Protein AF-A0A3N2N1F4-F1 (afdb_monomer)

Mean predicted aligned error: 9.69 Å

Radius of gyration: 20.84 Å; Cα contacts (8 Å, |Δi|>4): 89; chains: 1; bounding box: 60×34×58 Å

Sequence (140 aa):
MIQDERIIKMTDKRRKYKFNWLDYLYYFGMGNDEMPLNWRHLTPFYVSVNSILIWPVAFYVILWHESDPLKSIYTLGIFYIIISLYDWPLEKYHFTPERERAYFRSHPQRKHISANTVWWLSLTITLTNFVLLGLVIILR

Solvent-accessible surface area (backbone atoms only — not comparable to full-atom values): 8087 Å² total; per-residue (Å²): 110,75,65,58,56,51,54,54,62,68,66,68,72,68,81,83,78,82,83,48,73,65,53,57,36,54,52,41,45,69,53,28,89,85,57,56,79,83,51,62,66,48,22,42,36,48,41,51,53,54,52,58,59,50,47,60,56,49,50,41,66,63,44,57,88,82,50,60,69,67,60,51,51,52,53,48,50,52,51,52,51,55,57,78,50,47,60,61,58,39,50,71,74,65,62,36,73,69,53,51,53,53,47,43,70,76,39,55,76,51,32,70,46,52,68,66,59,38,46,52,50,23,48,50,55,53,52,51,50,53,52,52,52,51,49,54,65,73,75,104

Foldseek 3Di:
DVVVVVVVVVVPPPPDDDDDVLNVQLLQQVLAPPDDPVCNCLFRNNLLLVLVLVVLVLVLVVCVVPDDPVVSVVSNVVSVVCSVCVVPCCVVPPVDPSVSVVVCVVVVVSSPPDPVVRNVSSVVSNVVSVVVSVCVVVVD

Secondary structure (DSS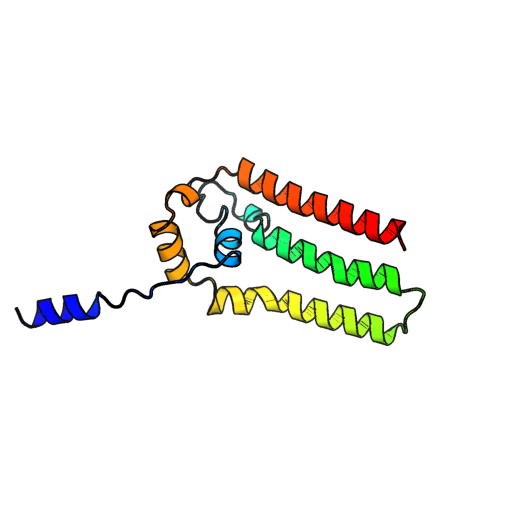P, 8-state):
-HHHHHHHHHH---------HHHHHHTTTTT-TTS-GGGGGGSHHHHHHHHHHHHHHHHHHHHTTTS-HHHHHHHHHHHHHHHHTTHHHIIIIIS-HHHHHHHHHH-GGGGG--HHHHHHHHHHHHHHHHHHHHHHHH--

pLDDT: mean 77.65, std 10.67, range [45.34, 91.06]

Structure (mmCIF, N/CA/C/O backbone):
data_AF-A0A3N2N1F4-F1
#
_entry.id   AF-A0A3N2N1F4-F1
#
loop_
_atom_site.group_PDB
_atom_site.id
_atom_site.type_symbol
_atom_site.label_atom_id
_atom_site.label_alt_id
_atom_site.label_comp_id
_atom_site.label_asym_id
_atom_site.label_entity_id
_atom_site.label_seq_id
_atom_site.pdbx_PDB_ins_code
_atom_site.Cartn_x
_atom_site.Cartn_y
_atom_site.Cartn_z
_atom_site.occupancy
_atom_site.B_iso_or_equiv
_atom_site.auth_seq_id
_atom_site.auth_comp_id
_atom_site.auth_asym_id
_atom_site.auth_atom_id
_atom_site.pdbx_PDB_model_num
ATOM 1 N N . MET A 1 1 ? 37.800 -15.429 -29.841 1.00 54.38 1 MET A N 1
ATOM 2 C CA . MET A 1 1 ? 36.871 -16.577 -29.717 1.00 54.38 1 MET A CA 1
ATOM 3 C C . MET A 1 1 ? 36.595 -16.983 -28.272 1.00 54.38 1 MET A C 1
ATOM 5 O O . MET A 1 1 ? 35.446 -16.896 -27.880 1.00 54.38 1 MET A O 1
ATOM 9 N N . ILE A 1 2 ? 37.585 -17.352 -27.445 1.00 55.66 2 ILE A N 1
ATOM 10 C CA . ILE A 1 2 ? 37.319 -17.787 -26.047 1.00 55.66 2 ILE A CA 1
ATOM 11 C C . ILE A 1 2 ? 36.831 -16.634 -25.139 1.00 55.66 2 ILE A C 1
ATOM 13 O O . ILE A 1 2 ? 36.067 -16.857 -24.200 1.00 55.66 2 ILE A O 1
ATOM 17 N N . GLN A 1 3 ? 37.249 -15.393 -25.414 1.00 54.09 3 GLN A N 1
ATOM 18 C CA . GLN A 1 3 ? 36.829 -14.207 -24.653 1.00 54.09 3 GLN A CA 1
ATOM 19 C C . GLN A 1 3 ? 35.342 -13.880 -24.883 1.00 54.09 3 GLN A C 1
ATOM 21 O O . GLN A 1 3 ? 34.613 -13.640 -23.922 1.00 54.09 3 GLN A O 1
ATOM 26 N N . ASP A 1 4 ? 34.885 -13.946 -26.137 1.00 54.06 4 ASP A N 1
ATOM 27 C CA . ASP A 1 4 ? 33.511 -13.610 -26.524 1.00 54.06 4 ASP A CA 1
ATOM 28 C C . ASP A 1 4 ? 32.505 -14.618 -25.964 1.00 54.06 4 ASP A C 1
ATOM 30 O O . ASP A 1 4 ? 31.489 -14.221 -25.404 1.00 54.06 4 ASP A O 1
ATOM 34 N N . GLU A 1 5 ? 32.822 -15.917 -25.981 1.00 54.78 5 GLU A N 1
ATOM 35 C CA . GLU A 1 5 ? 31.973 -16.939 -25.354 1.00 54.78 5 GLU A CA 1
ATOM 36 C C . GLU A 1 5 ? 31.842 -16.764 -23.835 1.00 54.78 5 GLU A C 1
ATOM 38 O O . GLU A 1 5 ? 30.768 -17.005 -23.280 1.00 54.78 5 GLU A O 1
ATOM 43 N N . ARG A 1 6 ? 32.896 -16.312 -23.134 1.00 52.16 6 ARG A N 1
ATOM 44 C CA . ARG A 1 6 ? 32.809 -16.005 -21.693 1.00 52.16 6 ARG A CA 1
ATOM 45 C C . ARG A 1 6 ? 31.962 -14.764 -21.425 1.00 52.16 6 ARG A C 1
ATOM 47 O O . ARG A 1 6 ? 31.209 -14.758 -20.454 1.00 52.16 6 ARG A O 1
ATOM 54 N N . ILE A 1 7 ? 32.051 -13.741 -22.274 1.00 52.75 7 ILE A N 1
ATOM 55 C CA . ILE A 1 7 ? 31.225 -12.528 -22.176 1.00 52.75 7 ILE A CA 1
ATOM 56 C C . ILE A 1 7 ? 29.747 -12.866 -22.444 1.00 52.75 7 ILE A C 1
ATOM 58 O O . ILE A 1 7 ? 28.872 -12.402 -21.710 1.00 52.75 7 ILE A O 1
ATOM 62 N N . ILE A 1 8 ? 29.469 -13.752 -23.408 1.00 52.41 8 ILE A N 1
ATOM 63 C CA . ILE A 1 8 ? 28.123 -14.260 -23.725 1.00 52.41 8 ILE A CA 1
ATOM 64 C C . ILE A 1 8 ? 27.570 -15.123 -22.573 1.00 52.41 8 ILE A C 1
ATOM 66 O O . ILE A 1 8 ? 26.424 -14.956 -22.164 1.00 52.41 8 ILE A O 1
ATOM 70 N N . LYS A 1 9 ? 28.388 -15.987 -21.954 1.00 45.34 9 LYS A N 1
ATOM 71 C CA . LYS A 1 9 ? 27.961 -16.784 -20.784 1.00 45.34 9 LYS A CA 1
ATOM 72 C C . LYS A 1 9 ? 27.717 -15.947 -1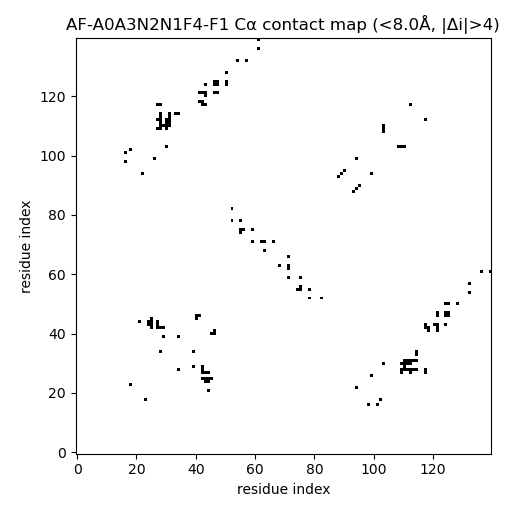9.526 1.00 45.34 9 LYS A C 1
ATOM 74 O O . LYS A 1 9 ? 26.866 -16.309 -18.716 1.00 45.34 9 LYS A O 1
ATOM 79 N N . MET A 1 10 ? 28.448 -14.846 -19.343 1.00 52.25 10 MET A N 1
ATOM 80 C CA . MET A 1 10 ? 28.249 -13.931 -18.210 1.00 52.25 10 MET A CA 1
ATOM 81 C C . MET A 1 10 ? 27.032 -13.013 -18.386 1.00 52.25 10 MET A C 1
ATOM 83 O O . MET A 1 10 ? 26.480 -12.547 -17.391 1.00 52.25 10 MET A O 1
ATOM 87 N N . THR A 1 11 ? 26.572 -12.783 -19.619 1.00 53.78 11 THR A N 1
ATOM 88 C CA . THR A 1 11 ? 25.413 -11.919 -19.901 1.00 53.78 11 THR A CA 1
ATOM 89 C C . THR A 1 11 ? 24.056 -12.615 -19.755 1.00 53.78 11 THR A C 1
ATOM 91 O O . THR A 1 11 ? 23.034 -11.925 -19.737 1.00 53.78 11 THR A O 1
ATOM 94 N N . ASP A 1 12 ? 24.018 -13.941 -19.569 1.00 53.94 12 ASP A N 1
ATOM 95 C CA . ASP A 1 12 ? 22.776 -14.715 -19.716 1.00 53.94 12 ASP A CA 1
ATOM 96 C C . ASP A 1 12 ? 22.259 -15.415 -18.448 1.00 53.94 12 ASP A C 1
ATOM 98 O O . ASP A 1 12 ? 21.423 -16.315 -18.490 1.00 53.94 12 ASP A O 1
ATOM 102 N N . LYS A 1 13 ? 22.672 -14.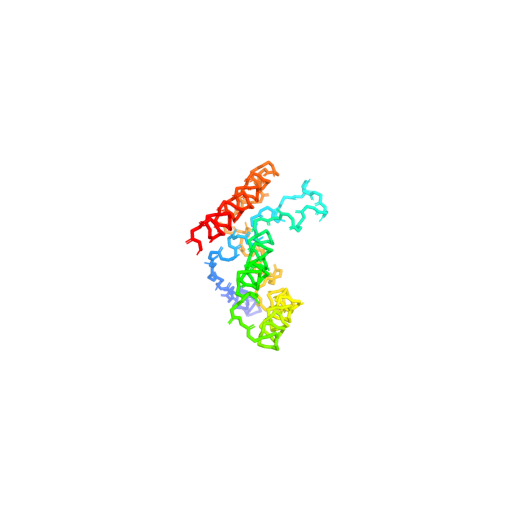940 -17.268 1.00 53.25 13 LYS A N 1
ATOM 103 C CA . LYS A 1 13 ? 21.846 -15.091 -16.059 1.00 53.25 13 LYS A CA 1
ATOM 104 C C . LYS A 1 13 ? 21.099 -13.796 -15.791 1.00 53.25 13 LYS A C 1
ATOM 106 O O . LYS A 1 13 ? 21.251 -13.178 -14.739 1.00 53.25 13 LYS A O 1
ATOM 111 N N . ARG A 1 14 ? 20.252 -13.383 -16.740 1.00 60.81 14 ARG A N 1
ATOM 112 C CA . ARG A 1 14 ? 19.222 -12.387 -16.427 1.00 60.81 14 ARG A CA 1
ATOM 113 C C . ARG A 1 14 ? 18.401 -12.924 -15.261 1.00 60.81 14 ARG A C 1
ATOM 115 O O . ARG A 1 14 ? 17.764 -13.971 -15.384 1.00 60.81 14 ARG A O 1
ATOM 122 N N . ARG A 1 15 ? 18.419 -12.215 -14.127 1.00 67.31 15 ARG A N 1
ATOM 123 C CA . ARG A 1 15 ? 17.502 -12.496 -13.018 1.00 67.31 15 ARG A CA 1
ATOM 124 C C . ARG A 1 15 ? 16.084 -12.449 -13.578 1.00 67.31 15 ARG A C 1
ATOM 126 O O . ARG A 1 15 ? 15.621 -11.405 -14.034 1.00 67.31 15 ARG A O 1
ATOM 133 N N . LYS A 1 16 ? 15.408 -13.598 -13.587 1.00 75.25 16 LYS A N 1
ATOM 134 C CA . LYS A 1 16 ? 13.978 -13.658 -13.880 1.00 75.25 16 LYS A CA 1
ATOM 135 C C . LYS A 1 16 ? 13.254 -13.134 -12.649 1.00 75.25 16 LYS A C 1
ATOM 137 O O . LYS A 1 16 ? 13.185 -13.818 -11.632 1.00 75.25 16 LYS A O 1
ATOM 142 N N . TYR A 1 17 ? 12.754 -11.910 -12.738 1.00 81.88 17 TYR A N 1
ATOM 143 C CA . TYR A 1 17 ? 11.871 -11.365 -11.719 1.00 81.88 17 TYR A CA 1
ATOM 144 C C . TYR A 1 17 ? 10.483 -11.974 -11.894 1.00 81.88 17 TYR A C 1
ATOM 146 O O . TYR A 1 17 ? 9.939 -11.996 -12.999 1.00 81.88 17 TYR A O 1
ATOM 154 N N . LYS A 1 18 ? 9.917 -12.482 -10.800 1.00 86.06 18 LYS A N 1
ATOM 155 C CA . LYS A 1 18 ? 8.505 -12.849 -10.740 1.00 86.06 18 LYS A CA 1
ATOM 156 C C . LYS A 1 18 ? 7.750 -11.639 -10.207 1.00 86.06 18 LYS A C 1
ATOM 158 O O . LYS A 1 18 ? 7.924 -11.285 -9.044 1.00 86.06 18 LYS A O 1
ATOM 163 N N . PHE A 1 19 ? 6.956 -11.007 -11.065 1.00 88.50 19 PHE A N 1
ATOM 164 C CA . PHE A 1 19 ? 6.165 -9.848 -10.672 1.00 88.50 19 PHE A CA 1
ATOM 165 C C . PHE A 1 19 ? 4.929 -10.291 -9.889 1.00 88.50 19 PHE A C 1
ATOM 167 O O . PHE A 1 19 ? 4.224 -11.215 -10.300 1.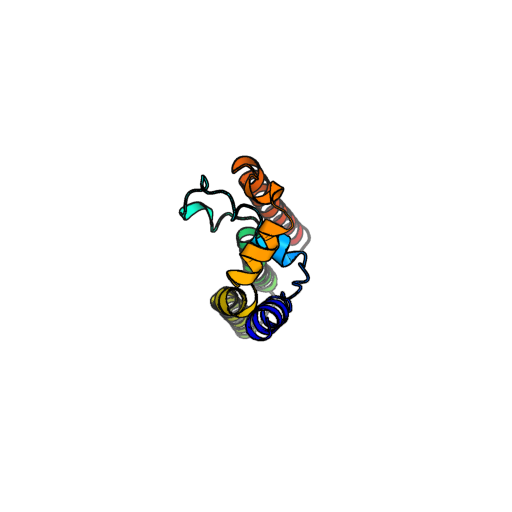00 88.50 19 PHE A O 1
ATOM 174 N N . ASN A 1 20 ? 4.695 -9.662 -8.742 1.00 89.06 20 ASN A N 1
ATOM 175 C CA . ASN A 1 20 ? 3.512 -9.868 -7.913 1.00 89.06 20 ASN A CA 1
ATOM 176 C C . ASN A 1 20 ? 2.550 -8.675 -8.053 1.00 89.06 20 ASN A C 1
ATOM 178 O O . ASN A 1 20 ? 2.892 -7.647 -8.633 1.00 89.06 20 ASN A O 1
ATOM 182 N N . TRP A 1 21 ? 1.334 -8.806 -7.518 1.00 87.94 21 TRP A N 1
ATOM 183 C CA . TRP A 1 21 ? 0.320 -7.742 -7.557 1.00 87.94 21 TRP A CA 1
ATOM 184 C C . TRP A 1 21 ? 0.815 -6.416 -6.949 1.00 87.94 21 TRP A C 1
ATOM 186 O O . TRP A 1 21 ? 0.406 -5.350 -7.400 1.00 87.94 21 TRP A O 1
ATOM 196 N N . LEU A 1 22 ? 1.724 -6.482 -5.973 1.00 86.81 22 LEU A N 1
ATOM 197 C CA . LEU A 1 22 ? 2.312 -5.322 -5.309 1.00 86.81 22 LEU A CA 1
ATOM 198 C C . LEU A 1 22 ? 3.273 -4.566 -6.240 1.00 86.81 22 LEU A C 1
ATOM 200 O O . LEU A 1 22 ? 3.220 -3.343 -6.285 1.00 86.81 22 LEU A O 1
ATOM 204 N N . ASP A 1 23 ? 4.055 -5.269 -7.066 1.00 87.50 23 ASP A N 1
ATOM 205 C CA . ASP A 1 23 ? 4.838 -4.667 -8.153 1.00 87.50 23 ASP A CA 1
ATOM 206 C C . ASP A 1 23 ? 3.925 -3.987 -9.172 1.00 87.50 23 ASP A C 1
ATOM 208 O O . ASP A 1 23 ? 4.187 -2.863 -9.594 1.00 87.50 23 ASP A O 1
ATOM 212 N N . TYR A 1 24 ? 2.835 -4.660 -9.559 1.00 87.50 24 TYR A N 1
ATOM 213 C CA . TYR A 1 24 ? 1.879 -4.101 -10.515 1.00 87.50 24 TYR A CA 1
ATOM 214 C C . TYR A 1 24 ? 1.250 -2.808 -10.000 1.00 87.50 24 TYR A C 1
ATOM 216 O O . TYR A 1 24 ? 1.032 -1.896 -10.794 1.00 87.50 24 TYR A O 1
ATOM 224 N N . LEU A 1 25 ? 0.975 -2.738 -8.696 1.00 87.44 25 LEU A N 1
ATOM 225 C CA . LEU A 1 25 ? 0.399 -1.569 -8.044 1.00 87.44 25 LEU A CA 1
ATOM 226 C C . LEU A 1 25 ? 1.432 -0.451 -7.857 1.00 87.44 25 LEU A C 1
ATOM 228 O O . LEU A 1 25 ? 1.124 0.705 -8.133 1.00 87.44 25 LEU A O 1
ATOM 232 N N . TYR A 1 26 ? 2.652 -0.791 -7.434 1.00 86.25 26 TYR A N 1
ATOM 233 C CA . TYR A 1 26 ? 3.743 0.165 -7.225 1.00 86.25 26 TYR A CA 1
ATOM 234 C C . TYR A 1 26 ? 4.194 0.821 -8.525 1.00 86.25 26 TYR A C 1
ATOM 236 O O . TYR A 1 26 ? 4.290 2.040 -8.609 1.00 86.25 26 TYR A O 1
ATOM 244 N N . TYR A 1 27 ? 4.414 0.030 -9.577 1.00 86.00 27 TYR A N 1
ATOM 245 C CA . TYR A 1 27 ? 4.834 0.562 -10.871 1.00 86.00 27 TYR A CA 1
ATOM 246 C C . TYR A 1 27 ? 3.684 1.198 -11.668 1.00 86.00 27 TYR A C 1
ATOM 248 O O . TYR A 1 27 ? 3.907 1.717 -12.766 1.00 86.00 27 TYR A O 1
ATOM 256 N N . PHE A 1 28 ? 2.452 1.180 -11.149 1.00 84.38 28 PHE A N 1
ATOM 257 C CA . PHE A 1 28 ? 1.312 1.818 -11.795 1.00 84.38 28 PHE A CA 1
ATOM 258 C C . PHE A 1 28 ? 1.460 3.345 -11.760 1.00 84.38 28 PHE A C 1
ATOM 260 O O . PHE A 1 28 ? 1.365 3.968 -10.707 1.00 84.38 28 PHE A O 1
ATOM 267 N N . GLY A 1 29 ? 1.691 3.955 -12.924 1.00 73.31 29 GLY A N 1
ATOM 268 C CA . GLY A 1 29 ? 1.880 5.406 -13.054 1.00 73.31 29 GLY A CA 1
ATOM 269 C C . GLY A 1 29 ? 3.320 5.895 -12.861 1.00 73.31 29 GLY A C 1
ATOM 270 O O . GLY A 1 29 ? 3.620 7.014 -13.250 1.00 73.31 29 GLY A O 1
ATOM 271 N N . MET A 1 30 ? 4.238 5.054 -12.367 1.00 75.19 30 MET A N 1
ATOM 272 C CA . MET A 1 30 ? 5.655 5.415 -12.157 1.00 75.19 30 MET A CA 1
ATOM 273 C C . MET A 1 30 ? 6.452 5.623 -13.451 1.00 75.19 30 MET A C 1
ATOM 275 O O . MET A 1 30 ? 7.480 6.288 -13.435 1.00 75.19 30 MET A O 1
ATOM 279 N N . GLY A 1 31 ? 5.995 5.048 -14.565 1.00 65.75 31 GLY A N 1
ATOM 280 C CA . GLY A 1 31 ? 6.650 5.196 -15.865 1.00 65.75 31 GLY A CA 1
ATOM 281 C C . GLY A 1 31 ? 6.249 6.457 -16.634 1.00 65.75 31 GLY A C 1
ATOM 282 O O . GLY A 1 31 ? 6.781 6.677 -17.720 1.00 65.75 31 GLY A O 1
ATOM 283 N N . ASN A 1 32 ? 5.301 7.245 -16.119 1.00 67.38 32 ASN A N 1
ATOM 284 C CA . ASN A 1 32 ? 4.803 8.419 -16.818 1.00 67.38 32 ASN A CA 1
ATOM 285 C C . ASN A 1 32 ? 5.657 9.650 -16.477 1.00 67.38 32 ASN A C 1
ATOM 287 O O . ASN A 1 32 ? 5.520 10.236 -15.405 1.00 67.38 32 ASN A O 1
ATOM 291 N N . ASP A 1 33 ? 6.512 10.040 -17.423 1.00 64.06 33 ASP A N 1
ATOM 292 C CA . ASP A 1 33 ? 7.415 11.193 -17.320 1.00 64.06 33 ASP A CA 1
ATOM 293 C C . ASP A 1 33 ? 6.650 12.544 -17.239 1.00 64.06 33 ASP A C 1
ATOM 295 O O . ASP A 1 33 ? 7.230 13.565 -16.877 1.00 64.06 33 ASP A O 1
ATOM 299 N N . GLU A 1 34 ? 5.341 12.560 -17.533 1.00 65.00 34 GLU A N 1
ATOM 300 C CA . GLU A 1 34 ? 4.461 13.738 -17.432 1.00 65.00 34 GLU A CA 1
ATOM 301 C C . GLU A 1 34 ? 3.869 13.936 -16.027 1.00 65.00 34 GLU A C 1
ATOM 303 O O . GLU A 1 34 ? 3.239 14.960 -15.749 1.00 65.00 34 GLU A O 1
ATOM 308 N N . MET A 1 35 ? 4.023 12.958 -15.130 1.00 65.31 35 MET A N 1
ATOM 309 C CA . MET A 1 35 ? 3.421 13.021 -13.804 1.00 65.31 35 MET A CA 1
ATOM 310 C C . MET A 1 35 ? 4.260 13.939 -12.894 1.00 65.31 35 MET A C 1
ATOM 312 O O . MET A 1 35 ? 5.455 13.693 -12.716 1.00 65.31 35 MET A O 1
ATOM 316 N N . PRO A 1 36 ? 3.677 14.996 -12.289 1.00 66.62 36 PRO A N 1
ATOM 317 C CA . PRO A 1 36 ? 4.426 15.890 -11.412 1.00 66.62 36 PRO A CA 1
ATOM 318 C C . PRO A 1 36 ? 5.053 15.113 -10.251 1.00 66.62 36 PRO A C 1
ATOM 320 O O . PRO A 1 36 ? 4.407 14.234 -9.682 1.00 66.62 36 PRO A O 1
ATOM 323 N N . LEU A 1 37 ? 6.269 15.482 -9.832 1.00 66.06 37 LEU A N 1
ATOM 324 C CA . LEU A 1 37 ? 6.981 14.805 -8.736 1.00 66.06 37 LEU A CA 1
ATOM 325 C C . LEU A 1 37 ? 6.122 14.696 -7.458 1.00 66.06 37 LEU A C 1
ATOM 327 O O . LEU A 1 37 ? 6.119 13.665 -6.789 1.00 66.06 37 LEU A O 1
ATOM 331 N N . ASN A 1 38 ? 5.311 15.722 -7.180 1.00 65.69 38 ASN A N 1
ATOM 332 C CA . ASN A 1 38 ? 4.406 15.778 -6.026 1.00 65.69 38 ASN A CA 1
ATOM 333 C C . ASN A 1 38 ? 3.275 14.735 -6.082 1.00 65.69 38 ASN A C 1
ATOM 335 O O . ASN A 1 38 ? 2.702 14.383 -5.056 1.00 65.69 38 ASN A O 1
ATOM 339 N N . TRP A 1 39 ? 2.943 14.228 -7.270 1.00 66.44 39 TRP A N 1
ATOM 340 C CA . TRP A 1 39 ? 1.866 13.262 -7.481 1.00 66.44 39 TRP A CA 1
ATOM 341 C C . TRP A 1 39 ? 2.337 11.812 -7.348 1.00 66.44 39 TRP A C 1
ATOM 343 O O . TRP A 1 39 ? 1.519 10.893 -7.363 1.00 66.44 39 TRP A O 1
ATOM 353 N N . ARG A 1 40 ? 3.640 11.585 -7.142 1.00 67.25 40 ARG A N 1
ATOM 354 C CA . ARG A 1 40 ? 4.202 10.248 -6.922 1.00 67.25 40 ARG A CA 1
ATOM 355 C C . ARG A 1 40 ? 3.620 9.580 -5.670 1.00 67.25 40 ARG A C 1
ATOM 357 O O . ARG A 1 40 ? 3.306 8.392 -5.702 1.00 67.25 40 ARG A O 1
ATOM 364 N N . HIS A 1 41 ? 3.362 10.367 -4.622 1.00 70.00 41 HIS A N 1
ATOM 365 C CA . HIS A 1 41 ? 2.692 9.930 -3.387 1.00 70.00 41 HIS A CA 1
ATOM 366 C C . HIS A 1 41 ? 1.178 9.707 -3.544 1.00 70.00 41 HIS A C 1
ATOM 368 O O . HIS A 1 41 ? 0.551 9.099 -2.683 1.00 70.00 41 HIS A O 1
ATOM 374 N N . LEU A 1 42 ? 0.588 10.177 -4.646 1.00 72.69 42 LEU A N 1
ATOM 375 C CA . LEU A 1 42 ? -0.818 9.963 -4.997 1.00 72.69 42 LEU A CA 1
ATOM 376 C C . LEU A 1 42 ? -1.002 8.756 -5.922 1.00 72.69 42 LEU A C 1
ATOM 378 O O . LEU A 1 42 ? -2.100 8.543 -6.435 1.00 72.69 42 LEU A O 1
ATOM 382 N N . THR A 1 43 ? 0.041 7.956 -6.160 1.00 84.56 43 THR A N 1
ATOM 383 C CA . THR A 1 43 ? -0.112 6.714 -6.923 1.00 84.56 43 THR A CA 1
ATOM 384 C C . THR A 1 43 ? -0.919 5.681 -6.126 1.00 84.56 43 THR A C 1
ATOM 386 O O . THR A 1 43 ? -0.911 5.692 -4.890 1.00 84.56 43 THR A O 1
ATOM 389 N N . PRO A 1 44 ? -1.604 4.751 -6.814 1.00 85.06 44 PRO A N 1
ATOM 390 C CA . PRO A 1 44 ? -2.450 3.746 -6.184 1.00 85.06 44 PRO A CA 1
ATOM 391 C C . PRO A 1 44 ? -1.781 2.950 -5.072 1.00 85.06 44 PRO A C 1
ATOM 393 O O . PRO A 1 44 ? -2.441 2.584 -4.102 1.00 85.06 44 PRO A O 1
ATOM 396 N N . PHE A 1 45 ? -0.479 2.690 -5.193 1.00 87.56 45 PHE A N 1
ATOM 397 C CA . PHE A 1 45 ? 0.284 1.999 -4.165 1.00 87.56 45 PHE A CA 1
ATOM 398 C C . PHE A 1 45 ? 0.337 2.793 -2.864 1.00 87.56 45 PHE A C 1
ATOM 400 O O . PHE A 1 45 ? -0.150 2.307 -1.844 1.00 87.56 45 PHE A O 1
ATOM 407 N N . TYR A 1 46 ? 0.848 4.027 -2.899 1.00 83.69 46 TYR A N 1
ATOM 408 C CA . TYR A 1 46 ? 0.927 4.858 -1.699 1.00 83.69 46 TYR A CA 1
ATOM 409 C C . TYR A 1 46 ? -0.460 5.171 -1.150 1.00 83.69 46 TYR A C 1
ATOM 411 O O . TYR A 1 46 ? -0.635 5.182 0.061 1.00 83.69 46 TYR A O 1
ATOM 419 N N . VAL A 1 47 ? -1.472 5.363 -1.999 1.00 86.25 47 VAL A N 1
ATOM 420 C CA . VAL A 1 47 ? -2.855 5.565 -1.542 1.00 86.25 47 VAL A CA 1
ATOM 421 C C . VAL A 1 47 ? -3.407 4.322 -0.846 1.00 86.25 47 VAL A C 1
ATOM 423 O O . VAL A 1 47 ? -4.071 4.445 0.182 1.00 86.25 47 VAL A O 1
ATOM 426 N N . SER A 1 48 ? -3.103 3.123 -1.344 1.00 86.12 48 SER A N 1
ATOM 427 C CA . SER A 1 48 ? -3.488 1.868 -0.685 1.00 86.12 48 SER A CA 1
ATOM 428 C C . SER A 1 48 ? -2.799 1.714 0.665 1.00 86.12 48 SER A C 1
ATOM 430 O O . SER A 1 48 ? -3.454 1.367 1.645 1.00 86.12 48 SER A O 1
ATOM 432 N N . VAL A 1 49 ? -1.500 2.022 0.742 1.00 83.81 49 VAL A N 1
ATOM 433 C CA . VAL A 1 49 ? -0.775 1.989 2.015 1.00 83.81 49 VAL A CA 1
ATOM 4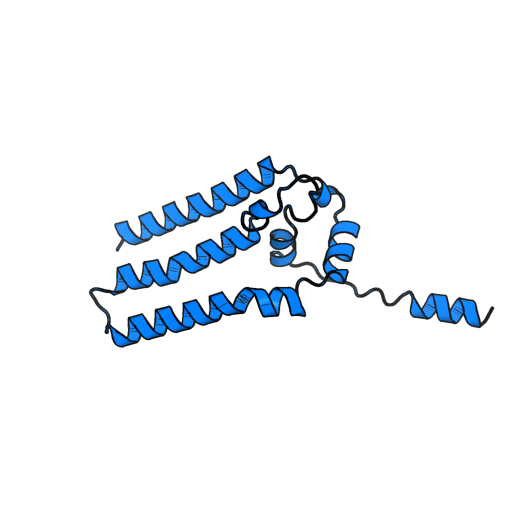34 C C . VAL A 1 49 ? -1.351 3.018 2.983 1.00 83.81 49 VAL A C 1
ATOM 436 O O . VAL A 1 49 ? -1.738 2.633 4.080 1.00 83.81 49 VAL A O 1
ATOM 439 N N . ASN A 1 50 ? -1.519 4.275 2.551 1.00 79.44 50 ASN A N 1
ATOM 440 C CA . ASN A 1 50 ? -2.146 5.350 3.330 1.00 79.44 50 ASN A CA 1
ATOM 441 C C . ASN A 1 50 ? -3.542 4.970 3.834 1.00 79.44 50 ASN A C 1
ATOM 443 O O . ASN A 1 50 ? -3.897 5.253 4.974 1.0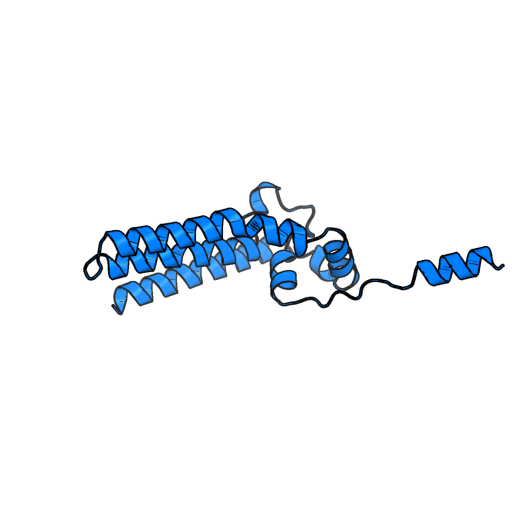0 79.44 50 ASN A O 1
ATOM 447 N N . SER A 1 51 ? -4.317 4.269 3.010 1.00 83.31 51 SER A N 1
ATOM 448 C CA . SER A 1 51 ? -5.641 3.790 3.393 1.00 83.31 51 SER A CA 1
ATOM 449 C C . SER A 1 51 ? -5.583 2.781 4.535 1.00 83.31 51 SER A C 1
ATOM 451 O O . SER A 1 51 ? -6.385 2.868 5.459 1.00 83.31 51 SER A O 1
ATOM 453 N N . ILE A 1 52 ? -4.606 1.868 4.525 1.00 80.19 52 ILE A N 1
ATOM 454 C CA . ILE A 1 52 ? -4.367 0.940 5.640 1.00 80.19 52 ILE A CA 1
ATOM 455 C C . ILE A 1 52 ? -4.022 1.713 6.924 1.00 80.19 52 ILE A C 1
ATOM 457 O O . ILE A 1 52 ? -4.429 1.290 8.000 1.00 80.19 52 ILE A O 1
ATOM 461 N N . LEU A 1 53 ? -3.355 2.871 6.834 1.00 74.31 53 LEU A N 1
ATOM 462 C CA . LEU A 1 53 ? -2.985 3.694 8.003 1.00 74.31 53 LEU A CA 1
ATOM 463 C C . LEU A 1 53 ? -4.191 4.291 8.724 1.00 74.31 53 LEU A C 1
ATOM 465 O O . LEU A 1 53 ? -4.129 4.545 9.926 1.00 74.31 53 LEU A O 1
ATOM 469 N N . ILE A 1 54 ? -5.286 4.521 7.999 1.00 77.00 54 ILE A N 1
ATOM 470 C CA . ILE A 1 54 ? -6.514 5.075 8.571 1.00 77.00 54 ILE A CA 1
ATOM 471 C C . ILE A 1 54 ? -7.188 4.047 9.491 1.00 77.00 54 ILE A C 1
ATOM 473 O O . ILE A 1 54 ? -7.806 4.422 10.486 1.00 77.00 54 ILE A O 1
ATOM 477 N N . TRP A 1 55 ? -7.031 2.748 9.220 1.00 77.81 55 TRP A N 1
ATOM 478 C CA . TRP A 1 55 ? -7.711 1.686 9.963 1.00 77.81 55 TRP A CA 1
ATOM 479 C C . TRP A 1 55 ? -7.300 1.579 11.439 1.00 77.81 55 TRP A C 1
ATOM 481 O O . TRP A 1 55 ? -8.198 1.512 12.270 1.00 77.81 55 TRP A O 1
ATOM 491 N N . PRO A 1 56 ? -6.013 1.616 11.833 1.00 77.12 56 PRO A N 1
ATOM 492 C CA . PRO A 1 56 ? -5.615 1.666 13.243 1.00 77.12 56 PRO A CA 1
ATOM 493 C C . PRO A 1 56 ? -6.218 2.845 14.010 1.00 77.12 56 PRO A C 1
ATOM 495 O O . PRO A 1 56 ? -6.650 2.681 15.149 1.00 77.12 56 PRO A O 1
ATOM 498 N N . VAL A 1 57 ? -6.294 4.021 13.378 1.00 74.88 57 VAL A N 1
ATOM 499 C CA . VAL A 1 57 ? -6.938 5.207 13.962 1.00 74.88 57 VAL A CA 1
ATOM 500 C C . VAL A 1 57 ? -8.444 4.983 14.099 1.00 74.88 57 VAL A C 1
ATOM 502 O O . VAL A 1 57 ? -9.020 5.278 15.142 1.00 74.88 57 VAL A O 1
ATOM 505 N N . ALA A 1 58 ? -9.081 4.400 13.083 1.00 74.69 58 ALA A N 1
ATOM 506 C CA . ALA A 1 58 ? -10.496 4.046 13.121 1.00 74.69 58 ALA A CA 1
ATOM 507 C C . ALA A 1 58 ? -10.801 3.029 14.231 1.00 74.69 58 ALA A C 1
ATOM 509 O O . ALA A 1 58 ? -11.706 3.247 15.032 1.00 74.69 58 ALA A O 1
ATOM 510 N N . PHE A 1 59 ? -10.008 1.959 14.336 1.00 75.31 59 PHE A N 1
ATOM 511 C CA . PHE A 1 59 ? -10.122 0.959 15.397 1.00 75.31 59 PHE A CA 1
ATOM 512 C C . PHE A 1 59 ? -9.910 1.563 16.776 1.00 75.31 59 PHE A C 1
ATOM 514 O O . PHE A 1 59 ? -10.610 1.183 17.706 1.00 75.31 59 PHE A O 1
ATOM 521 N N . TYR A 1 60 ? -8.998 2.521 16.916 1.00 74.19 60 TYR A N 1
ATOM 522 C CA . TYR A 1 60 ? -8.833 3.252 18.163 1.00 74.19 60 TYR A CA 1
ATOM 523 C C . TYR A 1 60 ? -10.090 4.041 18.531 1.00 74.19 60 TYR A C 1
ATOM 525 O O . TYR A 1 60 ? -10.579 3.891 19.643 1.00 74.19 60 TYR A O 1
ATOM 533 N N . VAL A 1 61 ? -10.649 4.832 17.608 1.00 72.06 61 VAL A N 1
ATOM 534 C CA . VAL A 1 61 ? -11.883 5.607 17.851 1.00 72.06 61 VAL A CA 1
ATOM 535 C C . VAL A 1 61 ? -13.052 4.687 18.195 1.00 72.06 61 VAL A C 1
ATOM 537 O O . VAL A 1 61 ? -13.843 4.992 19.087 1.00 72.06 61 VAL A O 1
ATOM 540 N N . ILE A 1 62 ? -13.141 3.540 17.522 1.00 71.50 62 ILE A N 1
ATOM 541 C CA . ILE A 1 62 ? -14.135 2.517 17.822 1.00 71.50 62 ILE A CA 1
ATOM 542 C C . ILE A 1 62 ? -13.885 1.990 19.244 1.00 71.50 62 ILE A C 1
ATOM 544 O O . ILE A 1 62 ? -14.686 2.188 20.149 1.00 71.50 62 ILE A O 1
ATOM 548 N N . LEU A 1 63 ? -12.734 1.404 19.524 1.00 70.06 63 LEU A N 1
ATOM 549 C CA . LEU A 1 63 ? -12.506 0.713 20.790 1.00 70.06 63 LEU A CA 1
ATOM 550 C C . LEU A 1 63 ? -12.308 1.653 21.991 1.00 70.06 63 LEU A C 1
ATOM 552 O O . LEU A 1 63 ? -12.336 1.175 23.123 1.00 70.06 63 LEU A O 1
ATOM 556 N N . TRP A 1 64 ? -12.162 2.966 21.784 1.00 69.00 64 TRP A N 1
ATOM 557 C CA . TRP A 1 64 ? -11.871 3.972 22.817 1.00 69.00 64 TRP A CA 1
ATOM 558 C C . TRP A 1 64 ? -12.770 3.882 24.054 1.00 69.00 64 TRP A C 1
ATOM 560 O O . TRP A 1 64 ? -12.303 4.081 25.170 1.00 69.00 64 TRP A O 1
ATOM 570 N N . HIS A 1 65 ? -14.050 3.554 23.871 1.00 62.03 65 HIS A N 1
ATOM 571 C CA . HIS A 1 65 ? -15.017 3.518 24.970 1.00 62.03 65 HIS A CA 1
ATOM 572 C C . HIS A 1 65 ? -15.024 2.194 25.765 1.00 62.03 65 HIS A C 1
ATOM 574 O O . HIS A 1 65 ? -15.617 2.130 26.841 1.00 62.03 65 HIS A O 1
ATOM 580 N N . GLU A 1 66 ? -14.374 1.144 25.253 1.00 64.06 66 GLU A N 1
ATOM 581 C CA . GLU A 1 66 ? -14.411 -0.226 25.798 1.00 64.06 66 GLU A CA 1
ATOM 582 C C . GLU A 1 66 ? -13.028 -0.757 26.211 1.00 64.06 66 GLU A C 1
ATOM 584 O O . GLU A 1 66 ? -12.925 -1.807 26.847 1.00 64.06 66 GLU A O 1
ATOM 589 N N . SER A 1 67 ? -11.949 -0.059 25.852 1.00 64.12 67 SER A N 1
ATOM 590 C CA . SER A 1 67 ? -10.580 -0.560 25.986 1.00 64.12 67 SER A CA 1
ATOM 591 C C . SER A 1 67 ? -9.736 0.236 26.980 1.00 64.12 67 SER A C 1
ATOM 593 O O . SER A 1 67 ? -9.924 1.429 27.199 1.00 64.12 67 SER A O 1
ATOM 595 N N . ASP A 1 68 ? -8.780 -0.462 27.593 1.00 78.00 68 ASP A N 1
ATOM 596 C CA . ASP A 1 68 ? -7.759 0.124 28.458 1.00 78.00 68 ASP A CA 1
ATOM 597 C C . ASP A 1 68 ? -6.921 1.152 27.661 1.00 78.00 68 ASP A C 1
ATOM 599 O O . ASP A 1 68 ? -6.313 0.770 26.648 1.00 78.00 68 ASP A O 1
ATOM 603 N N . PRO A 1 69 ? -6.844 2.426 28.098 1.00 76.06 69 PRO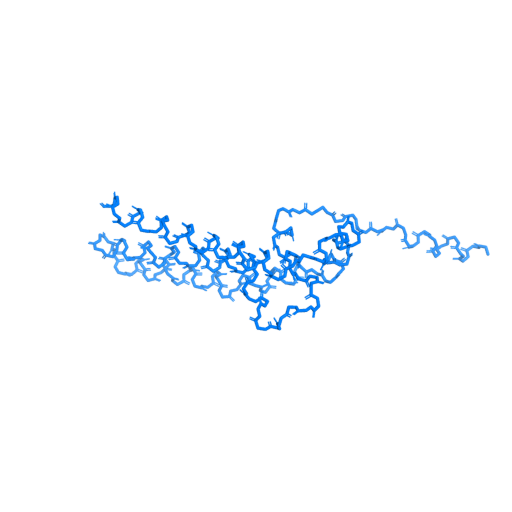 A N 1
ATOM 604 C CA . PRO A 1 69 ? -6.126 3.488 27.393 1.00 76.06 69 PRO A CA 1
ATOM 605 C C . PRO A 1 69 ? -4.681 3.120 27.039 1.00 76.06 69 PRO A C 1
ATOM 607 O O . PRO A 1 69 ? -4.191 3.487 25.970 1.00 76.06 69 PRO A O 1
ATOM 610 N N . LEU A 1 70 ? -4.001 2.353 27.900 1.00 80.50 70 LEU A N 1
ATOM 611 C CA . LEU A 1 70 ? -2.620 1.936 27.666 1.00 80.50 70 LEU A CA 1
ATOM 612 C C . LEU A 1 70 ? -2.513 0.979 26.474 1.00 80.50 70 LEU A C 1
ATOM 614 O O . LEU A 1 70 ? -1.650 1.161 25.616 1.00 80.50 70 LEU A O 1
ATOM 618 N N . LYS A 1 71 ? -3.411 -0.009 26.365 1.00 76.56 71 LYS A N 1
ATOM 619 C CA . LYS A 1 71 ? -3.420 -0.969 25.244 1.00 76.56 71 LYS A CA 1
ATOM 620 C C . LYS A 1 71 ? -3.693 -0.276 23.912 1.00 76.56 71 LYS A C 1
ATOM 622 O O . LYS A 1 71 ? -3.085 -0.624 22.898 1.00 76.56 71 LYS A O 1
ATOM 627 N N . SER A 1 72 ? -4.561 0.727 23.930 1.00 74.31 72 SER A N 1
ATOM 628 C CA . SER A 1 72 ? -4.906 1.533 22.762 1.00 74.31 72 SER A CA 1
ATOM 629 C C . SER A 1 72 ? -3.717 2.373 22.282 1.00 74.31 72 SER A C 1
ATOM 631 O O . SER A 1 72 ? -3.409 2.372 21.089 1.00 74.31 72 SER A O 1
ATOM 633 N N . ILE A 1 73 ? -2.967 2.985 23.205 1.00 79.19 73 ILE A N 1
ATOM 634 C CA . ILE A 1 73 ? -1.723 3.709 22.894 1.00 79.19 73 ILE A CA 1
ATOM 635 C C . ILE A 1 73 ? -0.649 2.764 22.338 1.00 79.19 73 ILE A C 1
ATOM 637 O O . ILE A 1 73 ? -0.034 3.080 21.320 1.00 79.19 73 ILE A O 1
ATOM 641 N N . TYR A 1 74 ? -0.436 1.593 22.951 1.00 80.38 74 TYR A N 1
ATOM 642 C CA . TYR A 1 74 ? 0.539 0.615 22.448 1.00 80.38 74 TYR A CA 1
ATOM 643 C C . TYR A 1 74 ? 0.195 0.131 21.039 1.00 80.38 74 TYR A C 1
ATOM 645 O O . TYR A 1 74 ? 1.078 0.033 20.189 1.00 80.38 74 TYR A O 1
ATOM 653 N N . THR A 1 75 ? -1.086 -0.129 20.774 1.00 77.62 75 THR A N 1
ATOM 654 C CA . THR A 1 75 ? -1.554 -0.570 19.455 1.00 77.62 75 THR A CA 1
ATOM 655 C C . THR A 1 75 ? -1.290 0.507 18.404 1.00 77.62 75 THR A C 1
ATOM 657 O O . THR A 1 75 ? -0.650 0.225 17.392 1.00 77.62 75 THR A O 1
ATOM 660 N N . LEU A 1 76 ? -1.685 1.758 18.671 1.00 78.56 76 LEU A N 1
ATOM 661 C CA . LEU A 1 76 ? -1.394 2.885 17.780 1.00 78.56 76 LEU A CA 1
ATOM 662 C C . LEU A 1 76 ? 0.111 3.084 17.561 1.00 78.56 76 LEU A C 1
ATOM 664 O O . LEU A 1 76 ? 0.538 3.302 16.429 1.00 78.56 76 LEU A O 1
ATOM 668 N N . GLY A 1 77 ? 0.917 2.967 18.619 1.00 81.31 77 GLY A N 1
ATOM 669 C CA . GLY A 1 77 ? 2.371 3.100 18.550 1.00 81.31 77 GLY A CA 1
ATOM 670 C C . GLY A 1 77 ? 3.027 2.037 17.667 1.00 81.31 77 GLY A C 1
ATOM 671 O O . GLY A 1 77 ? 3.867 2.369 16.833 1.00 81.31 77 GLY A O 1
ATOM 672 N N . ILE A 1 78 ? 2.614 0.770 17.787 1.00 83.50 78 ILE A N 1
ATOM 673 C CA . ILE A 1 78 ? 3.119 -0.325 16.941 1.00 83.50 78 ILE A CA 1
ATOM 674 C C . ILE A 1 78 ? 2.778 -0.068 15.473 1.00 83.50 78 ILE A C 1
ATOM 676 O O . ILE A 1 78 ? 3.658 -0.169 14.617 1.00 83.50 78 ILE A O 1
ATOM 680 N N . PHE A 1 79 ? 1.528 0.301 15.180 1.00 79.88 79 PHE A N 1
ATOM 681 C CA . PHE A 1 79 ? 1.126 0.628 13.816 1.00 79.88 79 PHE A CA 1
ATOM 682 C C . PHE A 1 79 ? 1.940 1.804 13.276 1.00 79.88 79 PHE A C 1
ATOM 684 O O . PHE A 1 79 ? 2.539 1.678 12.214 1.00 79.88 79 PHE A O 1
ATOM 691 N N . TYR A 1 80 ? 2.059 2.899 14.027 1.00 80.75 80 TYR A N 1
ATOM 692 C CA . TYR A 1 80 ? 2.853 4.060 13.625 1.00 80.75 80 TYR A CA 1
ATOM 693 C C . TYR A 1 80 ? 4.310 3.702 13.286 1.00 80.75 80 TYR A C 1
ATOM 695 O O . TYR A 1 80 ? 4.843 4.189 12.287 1.00 80.75 80 TYR A O 1
ATOM 703 N N . ILE A 1 81 ? 4.947 2.828 14.072 1.00 84.38 81 ILE A N 1
ATOM 704 C CA . ILE A 1 81 ? 6.319 2.363 13.820 1.00 84.38 81 ILE A CA 1
ATOM 705 C C . ILE A 1 81 ? 6.390 1.514 12.549 1.00 84.38 81 ILE A C 1
ATOM 707 O O . ILE A 1 81 ? 7.234 1.783 11.695 1.00 84.38 81 ILE A O 1
ATOM 711 N N . ILE A 1 82 ? 5.511 0.513 12.402 1.00 82.62 82 ILE A N 1
ATOM 712 C CA . ILE A 1 82 ? 5.450 -0.336 11.197 1.00 82.62 82 ILE A CA 1
ATOM 713 C C . ILE A 1 82 ? 5.319 0.540 9.955 1.00 82.62 82 ILE A C 1
ATOM 715 O O . ILE A 1 82 ? 5.980 0.301 8.951 1.00 82.62 82 ILE A O 1
ATOM 719 N N . ILE A 1 83 ? 4.495 1.576 10.056 1.00 75.62 83 ILE A N 1
ATOM 720 C CA . ILE A 1 83 ? 4.184 2.487 8.969 1.00 75.62 83 ILE A CA 1
ATOM 721 C C . ILE A 1 83 ? 5.379 3.391 8.655 1.00 75.62 83 ILE A C 1
ATOM 723 O O . ILE A 1 83 ? 5.841 3.474 7.525 1.00 75.62 83 ILE A O 1
ATOM 727 N N . SER A 1 84 ? 5.944 4.041 9.665 1.00 79.00 84 SER A N 1
ATOM 728 C CA . SER A 1 84 ? 7.080 4.946 9.462 1.00 79.00 84 SER A CA 1
ATOM 729 C C . SER A 1 84 ? 8.298 4.224 8.874 1.00 79.00 84 SER A C 1
ATOM 731 O O . SER A 1 84 ? 9.166 4.847 8.269 1.00 79.00 84 SER A O 1
ATOM 733 N N . LEU A 1 85 ? 8.362 2.902 9.047 1.00 83.81 85 LEU A N 1
ATOM 734 C CA . LEU A 1 85 ? 9.449 2.058 8.581 1.00 83.81 85 LEU A CA 1
ATOM 735 C C . LEU A 1 85 ? 9.085 1.184 7.376 1.00 83.81 85 LEU A C 1
ATOM 737 O O . LEU A 1 85 ? 9.950 0.418 6.967 1.00 83.81 85 LEU A O 1
ATOM 741 N N . TYR A 1 86 ? 7.873 1.245 6.801 1.00 80.81 86 TYR A N 1
ATOM 742 C CA . TYR A 1 86 ? 7.491 0.320 5.718 1.00 80.81 86 TYR A CA 1
ATOM 743 C C . TYR A 1 86 ? 8.164 0.668 4.380 1.00 80.81 86 TYR A C 1
ATOM 745 O O . TYR A 1 86 ? 8.500 -0.241 3.618 1.00 80.81 86 TYR A O 1
ATOM 753 N N . ASP A 1 87 ? 8.381 1.958 4.094 1.00 79.00 87 ASP A N 1
ATOM 754 C CA . ASP A 1 87 ? 8.949 2.413 2.815 1.00 79.00 87 ASP A CA 1
ATOM 755 C C . ASP A 1 87 ? 10.401 1.941 2.656 1.00 79.00 87 ASP A C 1
ATOM 757 O O . ASP A 1 87 ? 10.769 1.359 1.636 1.00 79.00 87 ASP A O 1
ATOM 761 N N . TRP A 1 88 ? 11.216 2.093 3.703 1.00 81.25 88 TRP A N 1
ATOM 762 C CA . TRP A 1 88 ? 12.643 1.760 3.670 1.00 81.25 88 TRP A CA 1
ATOM 763 C C . TRP A 1 88 ? 12.969 0.317 3.223 1.00 81.25 88 TRP A C 1
ATOM 765 O O . TRP A 1 88 ? 13.783 0.147 2.311 1.00 81.25 88 TRP A O 1
ATOM 775 N N . PRO A 1 89 ? 12.387 -0.753 3.803 1.00 83.19 89 PRO A N 1
ATOM 776 C CA . PRO A 1 89 ? 12.659 -2.120 3.379 1.00 83.19 89 PRO A CA 1
ATOM 777 C C . PRO A 1 89 ? 12.084 -2.416 1.991 1.00 83.19 89 PRO A C 1
ATOM 779 O O . PRO A 1 89 ? 12.677 -3.205 1.251 1.00 83.19 89 PRO A O 1
ATOM 782 N N . LEU A 1 90 ? 10.963 -1.796 1.614 1.00 83.25 90 LEU A N 1
ATOM 783 C CA . LEU A 1 90 ? 10.371 -1.992 0.295 1.00 83.25 90 LEU A CA 1
ATOM 784 C C . LEU A 1 90 ? 11.235 -1.373 -0.800 1.00 83.25 90 LEU A C 1
ATOM 786 O O . LEU A 1 90 ? 11.559 -2.063 -1.765 1.00 83.25 90 LEU A O 1
ATOM 790 N N . GLU A 1 91 ? 11.679 -0.132 -0.628 1.00 80.56 91 GLU A N 1
ATOM 791 C CA . GLU A 1 91 ? 12.592 0.526 -1.563 1.00 80.56 91 GLU A CA 1
ATOM 792 C C . GLU A 1 91 ? 13.943 -0.192 -1.629 1.00 80.56 91 GLU A C 1
ATOM 794 O O . GLU A 1 91 ? 14.476 -0.438 -2.712 1.00 80.56 91 GLU A O 1
ATOM 799 N N . LYS A 1 92 ? 14.479 -0.608 -0.475 1.00 81.12 92 LYS A N 1
ATOM 800 C CA . LYS A 1 92 ? 15.802 -1.234 -0.401 1.00 81.12 92 LYS A CA 1
ATOM 801 C C . LYS A 1 92 ? 15.846 -2.648 -0.979 1.00 81.12 92 LYS A C 1
ATOM 803 O O . LYS A 1 92 ? 16.829 -3.002 -1.630 1.00 81.12 92 LYS A O 1
ATOM 808 N N . TYR A 1 93 ? 14.832 -3.475 -0.720 1.00 80.81 93 TYR A N 1
ATOM 809 C CA . TYR A 1 93 ? 14.877 -4.904 -1.056 1.00 80.81 93 TYR A CA 1
ATOM 810 C C . TYR A 1 93 ? 13.902 -5.320 -2.159 1.00 80.81 93 TYR A C 1
ATOM 812 O O . TYR A 1 93 ? 14.175 -6.294 -2.863 1.00 80.81 93 TYR A O 1
ATOM 820 N N . HIS A 1 94 ? 12.774 -4.624 -2.329 1.00 83.12 94 HIS A N 1
ATOM 821 C CA . HIS A 1 94 ? 11.738 -5.023 -3.284 1.00 83.12 94 HIS A CA 1
ATOM 822 C C . HIS A 1 94 ? 11.793 -4.203 -4.576 1.00 83.12 94 HIS A C 1
ATOM 824 O O . HIS A 1 94 ? 11.920 -4.785 -5.659 1.00 83.12 94 HIS A O 1
ATOM 830 N N . PHE A 1 95 ? 11.745 -2.875 -4.467 1.00 85.38 95 PHE A N 1
ATOM 831 C CA . PHE A 1 95 ? 11.622 -1.927 -5.574 1.00 85.38 95 PHE A CA 1
ATOM 832 C C . PHE A 1 95 ? 12.977 -1.421 -6.060 1.00 85.38 95 PHE A C 1
ATOM 834 O O . PHE A 1 95 ? 13.274 -0.231 -6.077 1.00 85.38 95 PHE A O 1
ATOM 841 N N . THR A 1 96 ? 13.815 -2.356 -6.493 1.00 86.19 96 THR A N 1
ATOM 842 C CA . THR A 1 96 ? 15.130 -2.014 -7.043 1.00 86.19 96 THR A CA 1
ATOM 843 C C . THR A 1 96 ? 15.020 -1.444 -8.469 1.00 86.19 96 THR A C 1
ATOM 845 O O . THR A 1 96 ? 14.167 -1.900 -9.241 1.00 86.19 96 THR A O 1
ATOM 848 N N . PRO A 1 97 ? 15.923 -0.530 -8.885 1.00 84.88 97 PRO A N 1
ATOM 849 C CA . PRO A 1 97 ? 15.944 0.001 -10.255 1.00 84.88 97 PRO A CA 1
ATOM 850 C C . PRO A 1 97 ? 16.096 -1.085 -11.334 1.00 84.88 97 PRO A C 1
ATOM 852 O O . PRO A 1 97 ? 15.598 -0.954 -12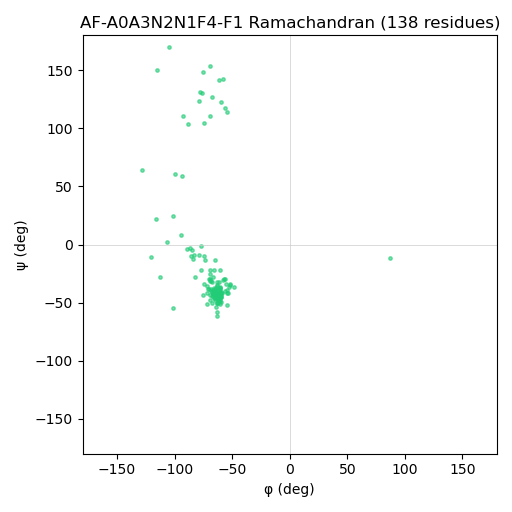.451 1.00 84.88 97 PRO A O 1
ATOM 855 N N . GLU A 1 98 ? 16.778 -2.189 -11.015 1.00 86.50 98 GLU A N 1
ATOM 856 C CA . GLU A 1 98 ? 16.910 -3.344 -11.913 1.00 86.50 98 GLU A CA 1
ATOM 857 C C . GLU A 1 98 ? 15.562 -4.028 -12.166 1.00 86.50 98 GLU A C 1
ATOM 859 O O . GLU A 1 98 ? 15.231 -4.355 -13.310 1.00 86.50 98 GLU A O 1
ATOM 864 N N . ARG A 1 99 ? 14.768 -4.210 -11.103 1.00 86.69 99 ARG A N 1
ATOM 865 C CA . ARG A 1 99 ? 13.435 -4.810 -11.181 1.00 86.69 99 ARG A CA 1
ATOM 866 C C . ARG A 1 99 ? 12.455 -3.904 -11.913 1.00 86.69 99 ARG A C 1
ATOM 868 O O . ARG A 1 99 ? 11.676 -4.404 -12.717 1.00 86.69 99 ARG A O 1
ATOM 875 N N . GLU A 1 100 ? 12.545 -2.594 -11.702 1.00 87.31 100 GLU A N 1
ATOM 876 C CA . GLU A 1 100 ? 11.748 -1.597 -12.420 1.00 87.31 100 GLU A CA 1
ATOM 877 C C . GLU A 1 100 ? 12.005 -1.659 -13.932 1.00 87.31 100 GLU A C 1
ATOM 879 O O . GLU A 1 100 ? 11.077 -1.798 -14.732 1.00 87.31 100 GLU A O 1
ATOM 884 N N . ARG A 1 101 ? 13.280 -1.663 -14.342 1.00 86.06 101 ARG A N 1
ATOM 885 C CA . ARG A 1 101 ? 13.658 -1.817 -15.757 1.00 86.06 101 ARG A CA 1
ATOM 886 C C . ARG A 1 101 ? 13.163 -3.142 -16.333 1.00 86.06 101 ARG A C 1
ATOM 888 O O . ARG A 1 101 ? 12.689 -3.180 -17.468 1.00 86.06 101 ARG A O 1
ATOM 895 N N . ALA A 1 102 ? 13.256 -4.232 -15.571 1.00 89.31 102 ALA A N 1
ATOM 896 C CA . ALA A 1 102 ? 12.735 -5.532 -15.990 1.00 89.31 102 ALA A CA 1
ATOM 897 C C . ALA A 1 102 ? 11.200 -5.523 -16.138 1.00 89.31 102 ALA A C 1
ATOM 899 O O . ALA A 1 102 ? 10.664 -6.121 -17.078 1.00 89.31 102 ALA A O 1
ATOM 900 N N . TYR A 1 103 ? 10.494 -4.821 -15.250 1.00 89.06 103 TYR A N 1
ATOM 901 C CA . TYR A 1 103 ? 9.044 -4.668 -15.294 1.00 89.06 103 TYR A CA 1
ATOM 902 C C . TYR A 1 103 ? 8.605 -3.904 -16.546 1.00 89.06 103 TYR A C 1
ATOM 904 O O . TYR A 1 103 ? 7.842 -4.439 -17.347 1.00 89.06 103 TYR A O 1
ATOM 912 N N . PHE A 1 104 ? 9.157 -2.716 -16.804 1.00 87.38 104 PHE A N 1
ATOM 913 C CA . PHE A 1 104 ? 8.776 -1.930 -17.984 1.00 87.38 104 PHE A CA 1
ATOM 914 C C . PHE A 1 104 ? 9.240 -2.547 -19.306 1.00 87.38 104 PHE A C 1
ATOM 916 O O . PHE A 1 104 ? 8.586 -2.362 -20.327 1.00 87.38 104 PHE A O 1
ATOM 923 N N . ARG A 1 105 ? 10.310 -3.352 -19.305 1.00 86.62 105 ARG A N 1
ATOM 924 C CA . ARG A 1 105 ? 10.699 -4.136 -20.487 1.00 86.62 105 ARG A CA 1
ATOM 925 C C . ARG A 1 105 ? 9.669 -5.210 -20.841 1.00 86.62 105 ARG A C 1
ATOM 927 O O . ARG A 1 105 ? 9.462 -5.480 -22.018 1.00 86.62 105 ARG A O 1
ATOM 934 N N . SER A 1 106 ? 9.065 -5.842 -19.834 1.00 86.75 106 SER A N 1
ATOM 935 C CA . SER A 1 106 ? 8.022 -6.858 -20.037 1.00 86.75 106 SER A CA 1
ATOM 936 C C . SER A 1 106 ? 6.636 -6.247 -20.263 1.00 86.75 106 SER A C 1
ATOM 938 O O . SER A 1 106 ? 5.824 -6.839 -20.966 1.00 86.75 106 SER A O 1
ATOM 940 N N . HIS A 1 107 ? 6.383 -5.051 -19.726 1.00 85.50 107 HIS A N 1
ATOM 941 C CA . HIS A 1 107 ? 5.102 -4.349 -19.816 1.00 85.50 107 HIS A CA 1
ATOM 942 C C . HIS A 1 107 ? 5.279 -2.901 -20.319 1.00 85.50 107 HIS A C 1
ATOM 944 O O . HIS A 1 107 ? 4.950 -1.956 -19.595 1.00 85.50 107 HIS A O 1
ATOM 950 N N . PRO A 1 108 ? 5.755 -2.688 -21.562 1.00 82.88 108 PRO A N 1
ATOM 951 C CA . PRO A 1 108 ? 6.045 -1.346 -22.080 1.00 82.88 108 PRO A CA 1
ATOM 952 C C . PRO A 1 108 ? 4.792 -0.465 -22.167 1.00 82.88 108 PRO A C 1
ATOM 954 O O . PRO A 1 108 ? 4.851 0.734 -21.914 1.00 82.88 108 PRO A O 1
ATOM 957 N N . GLN A 1 109 ? 3.631 -1.074 -22.423 1.00 82.38 109 GLN A N 1
ATOM 958 C CA . GLN A 1 109 ? 2.332 -0.394 -22.468 1.00 82.38 109 GLN A CA 1
ATOM 959 C C . GLN A 1 109 ? 2.004 0.345 -21.162 1.00 82.38 109 GLN A C 1
ATOM 961 O O . GLN A 1 109 ? 1.326 1.368 -21.181 1.00 82.38 109 GLN A O 1
ATOM 966 N N . ARG A 1 110 ? 2.506 -0.140 -20.018 1.00 78.31 110 ARG A N 1
ATOM 967 C CA . ARG A 1 110 ? 2.234 0.467 -18.710 1.00 78.31 110 ARG A CA 1
ATOM 968 C C . ARG A 1 110 ? 3.066 1.715 -18.424 1.00 78.31 110 ARG A C 1
ATOM 970 O O . ARG A 1 110 ? 2.770 2.411 -17.458 1.00 78.31 110 ARG A O 1
ATOM 977 N N . LYS A 1 111 ? 4.059 2.024 -19.266 1.00 77.25 111 LYS A N 1
ATOM 978 C CA . LYS A 1 111 ? 4.803 3.285 -19.188 1.00 77.25 111 LYS A CA 1
ATOM 979 C C . LYS A 1 111 ? 3.913 4.485 -19.549 1.00 77.25 111 LYS A C 1
ATOM 981 O O . LYS A 1 111 ? 4.052 5.551 -18.969 1.00 77.25 111 LYS A O 1
ATOM 986 N N . HIS A 1 112 ? 2.951 4.281 -20.448 1.00 75.94 112 HIS A N 1
ATOM 987 C CA . HIS A 1 112 ? 2.112 5.338 -21.021 1.00 75.94 112 HIS A CA 1
ATOM 988 C C . HIS A 1 112 ? 0.710 5.416 -20.400 1.00 75.94 112 HIS A C 1
ATOM 990 O O . HIS A 1 112 ? -0.239 5.859 -21.045 1.00 75.94 112 HIS A O 1
ATOM 996 N N . ILE A 1 113 ? 0.540 4.950 -19.159 1.00 79.19 113 ILE A N 1
ATOM 997 C CA . ILE A 1 113 ? -0.749 5.078 -18.471 1.00 79.19 113 ILE A CA 1
ATOM 998 C C . ILE A 1 113 ? -1.007 6.560 -18.194 1.00 79.19 113 ILE A C 1
ATOM 1000 O O . ILE A 1 113 ? -0.174 7.245 -17.599 1.00 79.19 113 ILE A O 1
ATOM 1004 N N . SER A 1 114 ? -2.177 7.042 -18.618 1.00 79.19 114 SER A N 1
ATOM 1005 C CA . SER A 1 114 ? -2.550 8.446 -18.450 1.00 79.19 114 SER A CA 1
ATOM 1006 C C . SER A 1 114 ? -2.606 8.83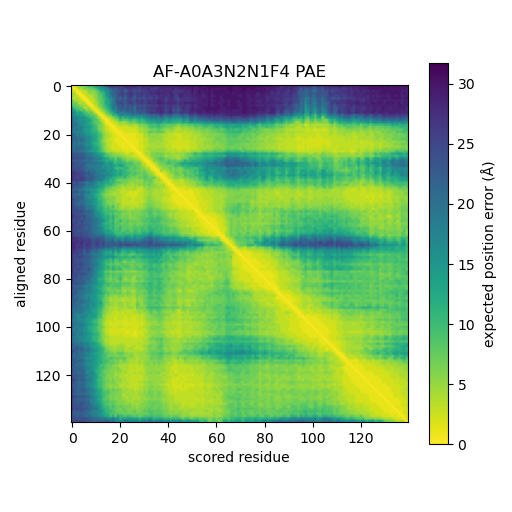5 -16.971 1.00 79.19 114 SER A C 1
ATOM 1008 O O . SER A 1 114 ? -3.095 8.065 -16.137 1.00 79.19 114 SER A O 1
ATOM 1010 N N . ALA A 1 115 ? -2.164 10.053 -16.650 1.00 79.00 115 ALA A N 1
ATOM 1011 C CA . ALA A 1 115 ? -2.260 10.597 -15.295 1.00 79.00 115 ALA A CA 1
ATOM 1012 C C . ALA A 1 115 ? -3.710 10.578 -14.773 1.00 79.00 115 ALA A C 1
ATOM 1014 O O . ALA A 1 115 ? -3.939 10.276 -13.603 1.00 79.00 115 ALA A O 1
ATOM 1015 N N . ASN A 1 116 ? -4.693 10.783 -15.659 1.00 82.88 116 ASN A N 1
ATOM 1016 C CA . ASN A 1 116 ? -6.116 10.684 -15.335 1.00 82.88 116 ASN A CA 1
ATOM 1017 C C . ASN A 1 116 ? -6.496 9.290 -14.825 1.00 82.88 116 ASN A C 1
ATOM 1019 O O . ASN A 1 116 ? -7.197 9.177 -13.826 1.00 82.88 116 ASN A O 1
ATOM 1023 N N . THR A 1 117 ? -6.029 8.220 -15.473 1.00 84.19 117 THR A N 1
ATOM 1024 C CA . THR A 1 117 ? -6.310 6.845 -15.030 1.00 84.19 117 THR A CA 1
ATOM 1025 C C . THR A 1 117 ? -5.705 6.569 -13.656 1.00 84.19 117 THR A C 1
ATOM 1027 O O . THR A 1 117 ? -6.362 5.964 -12.810 1.00 84.19 117 THR A O 1
ATOM 1030 N N . VAL A 1 118 ? -4.470 7.022 -13.422 1.00 83.69 118 VAL A N 1
ATOM 1031 C CA . VAL A 1 118 ? -3.800 6.879 -12.121 1.00 83.69 118 VAL A CA 1
ATOM 1032 C C . VAL A 1 118 ? -4.581 7.623 -11.038 1.00 83.69 118 VAL A C 1
ATOM 1034 O O . VAL A 1 118 ? -4.872 7.049 -9.991 1.00 83.69 118 VAL A O 1
ATOM 1037 N N . TRP A 1 119 ? -5.001 8.855 -11.329 1.00 84.44 119 TRP A N 1
ATOM 1038 C CA . TRP A 1 119 ? -5.801 9.678 -10.428 1.00 84.44 119 TRP A CA 1
ATOM 1039 C C . TRP A 1 119 ? -7.163 9.051 -10.102 1.00 84.44 119 TRP A C 1
ATOM 1041 O O . TRP A 1 119 ? -7.510 8.929 -8.930 1.00 84.44 119 TRP A O 1
ATOM 1051 N N . TRP A 1 120 ? -7.909 8.582 -11.108 1.00 86.50 120 TRP A N 1
ATOM 1052 C CA . TRP A 1 120 ? -9.211 7.936 -10.904 1.00 86.50 120 TRP A CA 1
ATOM 1053 C C . TRP A 1 120 ? -9.108 6.671 -10.053 1.00 86.50 120 TRP A C 1
ATOM 1055 O O . TRP A 1 120 ? -9.965 6.424 -9.202 1.00 86.50 120 TRP A O 1
ATOM 1065 N N . LEU A 1 121 ? -8.056 5.875 -10.249 1.00 88.06 121 LEU A N 1
ATOM 1066 C CA . LEU A 1 121 ? -7.846 4.654 -9.477 1.00 88.06 121 LEU A CA 1
ATOM 1067 C C . LEU A 1 121 ? -7.531 4.981 -8.009 1.00 88.06 121 LEU A C 1
ATOM 1069 O O . LEU A 1 121 ? -8.147 4.416 -7.105 1.00 88.06 121 LEU A O 1
ATOM 1073 N N . SER A 1 122 ? -6.656 5.959 -7.771 1.00 87.38 122 SER A N 1
ATOM 1074 C CA . SER A 1 122 ? -6.362 6.487 -6.435 1.00 87.38 122 SER A CA 1
ATOM 1075 C C . SER A 1 122 ? -7.594 7.074 -5.739 1.00 87.38 122 SER A C 1
ATOM 1077 O O . SER A 1 122 ? -7.834 6.806 -4.557 1.00 87.38 122 SER A O 1
ATOM 1079 N N . LEU A 1 123 ? -8.426 7.819 -6.470 1.00 89.00 123 LEU A N 1
ATOM 1080 C CA . LEU A 1 123 ? -9.681 8.353 -5.949 1.00 89.00 123 LEU A CA 1
ATOM 1081 C C . LEU A 1 123 ? -10.635 7.223 -5.549 1.00 89.00 123 LEU A C 1
ATOM 1083 O O . LEU A 1 123 ? -11.209 7.255 -4.464 1.00 89.00 123 LEU A O 1
ATOM 1087 N N . THR A 1 124 ? -10.760 6.195 -6.390 1.00 89.94 124 THR A N 1
ATOM 1088 C CA . THR A 1 124 ? -11.641 5.046 -6.133 1.00 89.94 124 THR A CA 1
ATOM 1089 C C . THR A 1 124 ? -11.224 4.290 -4.871 1.00 89.94 124 THR A C 1
ATOM 1091 O O . THR A 1 124 ? -12.080 3.967 -4.048 1.00 89.94 124 THR A O 1
ATOM 1094 N N . ILE A 1 125 ? -9.921 4.052 -4.670 1.00 89.69 125 ILE A N 1
ATOM 1095 C CA . ILE A 1 125 ? -9.397 3.410 -3.450 1.00 89.69 125 ILE A CA 1
ATOM 1096 C C . ILE A 1 125 ? -9.737 4.247 -2.215 1.00 89.69 125 ILE A C 1
ATOM 1098 O O . ILE A 1 125 ? -10.230 3.719 -1.218 1.00 89.69 125 ILE A O 1
ATOM 1102 N N . THR A 1 126 ? -9.504 5.556 -2.295 1.00 88.38 126 THR A N 1
ATOM 1103 C CA . THR A 1 126 ? -9.778 6.490 -1.198 1.00 88.38 126 THR A CA 1
ATOM 1104 C C . THR A 1 126 ? -11.262 6.493 -0.831 1.00 88.38 126 THR A C 1
ATOM 1106 O O . THR A 1 126 ? -11.615 6.280 0.327 1.00 88.38 126 THR A O 1
ATOM 1109 N N . LEU A 1 127 ? -12.145 6.663 -1.821 1.00 91.06 127 LEU A N 1
ATOM 1110 C CA . LEU A 1 127 ? -13.596 6.668 -1.620 1.00 91.06 127 LEU A CA 1
ATOM 1111 C C . LEU A 1 127 ? -14.096 5.341 -1.050 1.00 91.06 127 LEU A C 1
ATOM 1113 O O . LEU A 1 127 ? -14.886 5.341 -0.110 1.00 91.06 127 LEU A O 1
ATOM 1117 N N . THR A 1 128 ? -13.602 4.215 -1.570 1.00 90.88 128 THR A N 1
ATOM 1118 C CA . THR A 1 128 ? -13.968 2.884 -1.066 1.00 90.88 128 THR A CA 1
ATOM 1119 C C . THR A 1 128 ? -13.599 2.741 0.409 1.00 90.88 128 THR A C 1
ATOM 1121 O O . THR A 1 128 ? -14.414 2.267 1.195 1.00 90.88 128 THR A O 1
ATOM 1124 N N . ASN A 1 129 ? -12.413 3.203 0.815 1.00 89.19 129 ASN A N 1
ATOM 1125 C CA . ASN A 1 129 ? -12.009 3.165 2.221 1.00 89.19 129 ASN A CA 1
ATOM 1126 C C . ASN A 1 129 ? -12.868 4.062 3.113 1.00 89.19 129 ASN A C 1
ATOM 1128 O O . ASN A 1 129 ? -13.244 3.630 4.198 1.00 89.19 129 ASN A O 1
ATOM 1132 N N . PHE A 1 130 ? -13.240 5.264 2.663 1.00 87.38 130 PHE A N 1
ATOM 1133 C CA . PHE A 1 130 ? -14.165 6.117 3.417 1.00 87.38 130 PHE A CA 1
ATOM 1134 C C . PHE A 1 130 ? -15.548 5.483 3.573 1.00 87.38 130 PHE A C 1
ATOM 1136 O O . PHE A 1 130 ? -16.117 5.532 4.661 1.00 87.38 130 PHE A O 1
ATOM 1143 N N . VAL A 1 131 ? -16.075 4.854 2.518 1.00 90.00 131 VAL A N 1
ATOM 1144 C CA . VAL A 1 131 ? -17.351 4.128 2.579 1.00 90.00 131 VAL A CA 1
ATOM 1145 C C . VAL A 1 131 ? -17.260 2.963 3.564 1.00 90.00 131 VAL A C 1
ATOM 1147 O O . VAL A 1 131 ? -18.130 2.832 4.420 1.00 90.00 131 VAL A O 1
ATOM 1150 N N . LEU A 1 132 ? -16.200 2.151 3.497 1.00 88.88 132 LEU A N 1
ATOM 1151 C CA . LEU A 1 132 ? -15.983 1.041 4.431 1.00 88.88 132 LEU A CA 1
ATOM 1152 C C . LEU A 1 132 ? -15.883 1.526 5.879 1.00 88.88 132 LEU A C 1
ATOM 1154 O O . LEU A 1 132 ? -16.523 0.959 6.759 1.00 88.88 132 LEU A O 1
ATOM 1158 N N . LEU A 1 133 ? -15.125 2.592 6.124 1.00 85.19 133 LEU A N 1
ATOM 1159 C CA . LEU A 1 133 ? -14.982 3.184 7.449 1.00 85.19 133 LEU A CA 1
ATOM 1160 C C . LEU A 1 133 ? -16.319 3.724 7.975 1.00 85.19 133 LEU A C 1
ATOM 1162 O O . LEU A 1 133 ? -16.673 3.462 9.121 1.00 85.19 133 LEU A O 1
ATOM 1166 N N . GLY A 1 134 ? -17.091 4.414 7.133 1.00 84.19 134 GLY A N 1
ATOM 1167 C CA . GLY A 1 134 ? -18.434 4.880 7.476 1.00 84.19 134 GLY A CA 1
ATOM 1168 C C . GLY A 1 134 ? -19.381 3.728 7.818 1.00 84.19 134 GLY A C 1
ATOM 1169 O O . GLY A 1 134 ? -20.074 3.791 8.829 1.00 84.19 134 GLY A O 1
ATOM 1170 N N . LEU A 1 135 ? -19.363 2.647 7.032 1.00 87.25 135 LEU A N 1
ATOM 1171 C CA . LEU A 1 135 ? -20.150 1.443 7.313 1.00 87.25 135 LEU A CA 1
ATOM 1172 C C . LEU A 1 135 ? -19.768 0.811 8.653 1.00 87.25 135 LEU A C 1
ATOM 1174 O O . LEU A 1 135 ? -20.654 0.474 9.429 1.00 87.25 135 LEU A O 1
ATOM 1178 N N . VAL A 1 136 ? -18.472 0.679 8.945 1.00 83.94 136 VAL A N 1
ATOM 1179 C CA . VAL A 1 136 ? -17.995 0.120 10.218 1.00 83.94 136 VAL A CA 1
ATOM 1180 C C . VAL A 1 136 ? -18.436 0.978 11.405 1.00 83.94 136 VAL A C 1
ATOM 1182 O O . VAL A 1 136 ? -18.823 0.426 12.426 1.00 83.94 136 VAL A O 1
ATOM 1185 N N . ILE A 1 137 ? -18.419 2.307 11.278 1.00 80.75 137 ILE A N 1
ATOM 1186 C CA . ILE A 1 137 ? -18.878 3.213 12.341 1.00 80.75 137 ILE A CA 1
ATOM 1187 C C . ILE A 1 137 ? -20.398 3.121 12.543 1.00 80.75 137 ILE A C 1
ATOM 1189 O O . ILE A 1 137 ? -20.849 3.150 13.680 1.00 80.75 137 ILE A O 1
ATOM 1193 N N . ILE A 1 138 ? -21.182 3.016 11.465 1.00 83.56 138 ILE A N 1
ATOM 1194 C CA . ILE A 1 138 ? -22.653 2.937 11.532 1.00 83.56 138 ILE A CA 1
ATOM 1195 C C . ILE A 1 138 ? -23.134 1.580 12.070 1.00 83.56 138 ILE A C 1
ATOM 1197 O O . ILE A 1 138 ? -24.158 1.523 12.743 1.00 83.56 138 ILE A O 1
ATOM 1201 N N . LEU A 1 139 ? -22.440 0.487 11.733 1.00 80.06 139 LEU A N 1
ATOM 1202 C CA . LEU A 1 139 ? -22.819 -0.886 12.099 1.00 80.06 139 LEU A CA 1
ATOM 1203 C C . LEU A 1 139 ? -22.295 -1.339 13.470 1.00 80.06 139 LEU A C 1
ATOM 1205 O O . LEU A 1 139 ? -22.565 -2.474 13.866 1.00 80.06 139 LEU A O 1
ATOM 1209 N N . ARG A 1 140 ? -21.519 -0.498 14.152 1.00 66.88 140 ARG A N 1
ATOM 1210 C CA . ARG A 1 140 ? -20.993 -0.746 15.494 1.00 66.88 140 ARG A CA 1
ATOM 1211 C C . ARG A 1 140 ? -21.996 -0.304 16.555 1.00 66.88 140 ARG A C 1
ATOM 1213 O O . ARG A 1 140 ? -22.165 -1.072 17.525 1.00 66.88 140 ARG A O 1
#